Protein AF-A0A3D5PLI6-F1 (afdb_monomer_lite)

Foldseek 3Di:
DPDLFPDDPVRVVVCVVVDDDDPPDDDDDPSVVVSVVVCVVVPD

Sequence (44 aa):
MSNLYWLTEARMQRLGPYFPKCRGRARVDDRRVLSGIIFINRNG

pLDDT: mean 82.72, std 10.29, range [51.28, 91.75]

Structure (mmCIF, N/CA/C/O backbone):
data_AF-A0A3D5PLI6-F1
#
_entry.id   AF-A0A3D5PLI6-F1
#
loop_
_atom_site.group_PDB
_atom_site.id
_atom_site.type_symbol
_atom_site.label_atom_id
_atom_site.label_alt_id
_atom_site.label_comp_id
_atom_site.label_asym_id
_atom_site.label_entity_id
_atom_site.label_seq_id
_atom_site.pdbx_PDB_ins_code
_atom_site.Cartn_x
_atom_site.Cartn_y
_atom_site.Cartn_z
_atom_site.occupancy
_atom_site.B_iso_or_equiv
_atom_site.auth_seq_id
_atom_site.auth_comp_id
_atom_site.auth_asym_id
_atom_site.auth_atom_id
_atom_site.pdbx_PDB_model_num
ATOM 1 N N . MET A 1 1 ? -9.976 3.242 -17.005 1.00 51.41 1 MET A N 1
ATOM 2 C CA . MET A 1 1 ? -8.823 2.951 -16.117 1.00 51.41 1 MET A CA 1
ATOM 3 C C . MET A 1 1 ? -8.862 1.487 -15.682 1.00 51.41 1 MET A C 1
ATOM 5 O O . MET A 1 1 ? -8.881 1.176 -14.499 1.00 51.41 1 MET A O 1
ATOM 9 N N . SER A 1 2 ? -8.908 0.574 -16.644 1.00 51.28 2 SER A N 1
ATOM 10 C CA . SER A 1 2 ? -8.956 -0.873 -16.435 1.00 51.28 2 SER A CA 1
ATOM 11 C C . SER A 1 2 ? -7.732 -1.449 -17.141 1.00 51.28 2 SER A C 1
ATOM 13 O O . SER A 1 2 ? -7.474 -1.067 -18.276 1.00 51.28 2 SER A O 1
ATOM 15 N N . ASN A 1 3 ? -6.966 -2.302 -16.457 1.00 54.31 3 ASN A N 1
ATOM 16 C CA . ASN A 1 3 ? -5.784 -3.053 -16.937 1.00 54.31 3 ASN A CA 1
ATOM 17 C C . ASN A 1 3 ? -4.383 -2.544 -16.543 1.00 54.31 3 ASN A C 1
ATOM 19 O O . ASN A 1 3 ? -3.412 -3.210 -16.879 1.00 54.31 3 ASN A O 1
ATOM 23 N N . LEU A 1 4 ? -4.227 -1.448 -15.790 1.00 62.03 4 LEU A N 1
ATOM 24 C CA . LEU A 1 4 ? -2.883 -0.980 -15.374 1.00 62.03 4 LEU A CA 1
A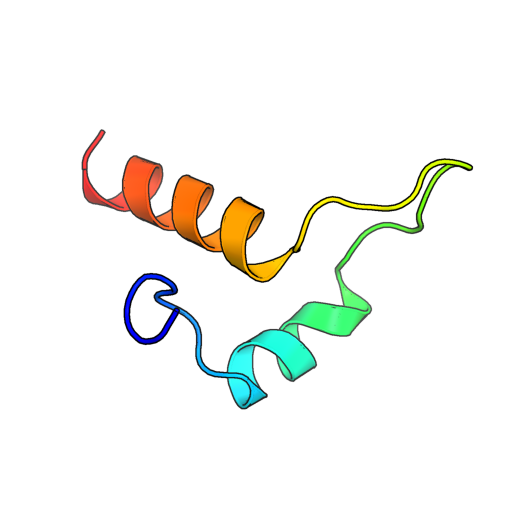TOM 25 C C . LEU A 1 4 ? -2.392 -1.548 -14.032 1.00 62.03 4 LEU A C 1
ATOM 27 O O . LEU A 1 4 ? -1.233 -1.356 -13.665 1.00 62.03 4 LEU A O 1
ATOM 31 N N . TYR A 1 5 ? -3.251 -2.253 -13.295 1.00 66.19 5 TYR A N 1
ATOM 32 C CA . TYR A 1 5 ? -2.912 -2.783 -11.978 1.00 66.19 5 TYR A CA 1
ATOM 33 C C . TYR A 1 5 ? -2.835 -4.307 -12.004 1.00 66.19 5 TYR A C 1
ATOM 35 O O . TYR A 1 5 ? -3.804 -4.996 -12.307 1.00 66.19 5 TYR A O 1
ATOM 43 N N . TRP A 1 6 ? -1.663 -4.828 -11.640 1.00 76.50 6 TRP A N 1
ATOM 44 C CA . TRP A 1 6 ? -1.346 -6.260 -11.612 1.00 76.50 6 TRP A CA 1
ATOM 45 C C . TRP A 1 6 ? -2.073 -7.042 -10.499 1.00 76.50 6 TRP A C 1
ATOM 47 O O . TRP A 1 6 ? -2.029 -8.273 -10.468 1.00 76.50 6 TRP A O 1
ATOM 57 N N . LEU A 1 7 ? -2.723 -6.348 -9.558 1.00 83.12 7 LEU A N 1
ATOM 58 C CA . LEU A 1 7 ? -3.395 -6.940 -8.402 1.00 83.12 7 LEU A CA 1
ATOM 59 C C . LEU A 1 7 ? -4.918 -6.846 -8.535 1.00 83.12 7 LEU A C 1
ATOM 61 O O . LEU A 1 7 ? -5.484 -5.765 -8.661 1.00 83.12 7 LEU A O 1
ATOM 65 N N . THR A 1 8 ? -5.582 -7.998 -8.426 1.00 86.06 8 THR A N 1
ATOM 66 C CA . THR A 1 8 ? -7.043 -8.104 -8.284 1.00 86.06 8 THR A CA 1
ATOM 67 C C . THR A 1 8 ? -7.514 -7.510 -6.954 1.00 86.06 8 THR A C 1
ATOM 69 O O . THR A 1 8 ? -6.783 -7.583 -5.963 1.00 86.06 8 THR A O 1
ATOM 72 N N . GLU A 1 9 ? -8.769 -7.069 -6.868 1.00 84.56 9 GLU A N 1
ATOM 73 C CA . GLU A 1 9 ? -9.342 -6.507 -5.633 1.00 84.56 9 GLU A CA 1
ATOM 74 C C . GLU A 1 9 ? -9.281 -7.464 -4.431 1.00 84.56 9 GLU A C 1
ATOM 76 O O . GLU A 1 9 ? -8.931 -7.047 -3.330 1.00 84.56 9 GLU A O 1
ATOM 81 N N . ALA A 1 10 ? -9.505 -8.765 -4.641 1.00 89.31 10 ALA A N 1
ATOM 82 C CA . ALA A 1 10 ? -9.400 -9.775 -3.582 1.00 89.31 10 ALA A CA 1
ATOM 83 C C . ALA A 1 10 ? -7.976 -9.884 -2.999 1.00 89.31 10 ALA A C 1
ATOM 85 O O . ALA A 1 10 ? -7.789 -10.095 -1.802 1.00 89.31 10 ALA A O 1
ATOM 86 N N . ARG A 1 11 ? -6.947 -9.703 -3.837 1.00 88.12 11 ARG A N 1
ATOM 87 C CA . ARG A 1 11 ? -5.545 -9.647 -3.387 1.00 88.12 11 ARG A CA 1
ATOM 88 C C . ARG A 1 11 ? -5.262 -8.345 -2.640 1.00 88.12 11 ARG A C 1
ATOM 90 O O . ARG A 1 11 ? -4.572 -8.382 -1.628 1.00 88.12 11 ARG A O 1
ATOM 97 N N . MET A 1 12 ? -5.835 -7.227 -3.091 1.00 89.12 12 MET A N 1
ATOM 98 C CA . MET A 1 12 ? -5.737 -5.943 -2.388 1.00 89.12 12 MET A CA 1
ATOM 99 C C . MET A 1 12 ? -6.348 -6.011 -0.986 1.00 89.12 12 MET A C 1
ATOM 101 O O . MET A 1 12 ? -5.728 -5.549 -0.036 1.00 89.12 12 MET A O 1
ATOM 105 N N . GLN A 1 13 ? -7.517 -6.639 -0.832 1.00 90.00 13 GLN A N 1
ATOM 106 C CA . GLN A 1 13 ? -8.148 -6.821 0.480 1.00 90.00 13 GLN A CA 1
ATOM 107 C C . GLN A 1 13 ? -7.292 -7.666 1.425 1.00 90.00 13 GLN A C 1
ATOM 109 O O . GLN A 1 13 ? -7.152 -7.316 2.594 1.00 90.00 13 GLN A O 1
ATOM 114 N N . ARG A 1 14 ? -6.659 -8.733 0.918 1.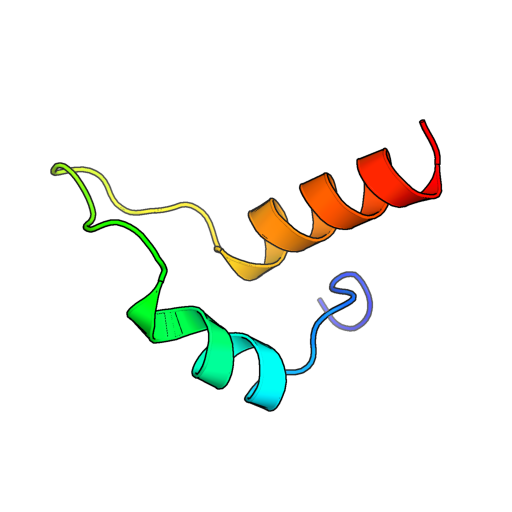00 91.75 14 ARG A N 1
ATOM 115 C CA . ARG A 1 14 ? -5.717 -9.543 1.710 1.00 91.75 14 ARG A CA 1
ATOM 116 C C . ARG A 1 14 ? -4.497 -8.746 2.176 1.00 91.75 14 ARG A C 1
ATOM 118 O O . ARG A 1 14 ? -3.973 -9.037 3.244 1.00 91.75 14 ARG A O 1
ATOM 125 N N . LEU A 1 15 ? -4.051 -7.757 1.397 1.00 88.06 15 LEU A N 1
ATOM 126 C CA . LEU A 1 15 ? -2.911 -6.909 1.753 1.00 88.06 15 LEU A CA 1
ATOM 127 C C . LEU A 1 15 ? -3.275 -5.750 2.694 1.00 88.06 15 LEU A C 1
ATOM 129 O O . LEU A 1 15 ? -2.401 -5.235 3.387 1.00 88.06 15 LEU A O 1
ATOM 133 N N . GLY A 1 16 ? -4.555 -5.369 2.735 1.00 88.62 16 GLY A N 1
ATOM 134 C CA . GLY A 1 16 ? -5.090 -4.251 3.516 1.00 88.62 16 GLY A CA 1
ATOM 135 C C . GLY A 1 16 ? -4.552 -4.135 4.948 1.00 88.62 16 GLY A C 1
ATOM 136 O O . GLY A 1 16 ? -4.088 -3.056 5.317 1.00 88.62 16 GLY A O 1
ATOM 137 N N . PRO A 1 17 ? -4.542 -5.222 5.746 1.00 91.50 17 PRO A N 1
ATOM 138 C CA . PRO A 1 17 ? -4.059 -5.189 7.128 1.00 91.50 17 PRO A CA 1
ATOM 139 C C . PRO A 1 17 ? -2.579 -4.816 7.285 1.00 91.50 17 PRO A C 1
ATOM 141 O O . PRO A 1 17 ? -2.181 -4.342 8.346 1.00 91.50 17 PRO A O 1
ATOM 144 N N . TYR A 1 18 ? -1.760 -5.025 6.252 1.00 89.31 18 TYR A N 1
ATOM 145 C CA . TYR A 1 18 ? -0.321 -4.752 6.285 1.00 89.31 18 TYR A CA 1
ATOM 146 C C . TYR A 1 18 ? 0.025 -3.336 5.832 1.00 89.31 18 TYR A C 1
ATOM 148 O O . TYR A 1 18 ? 1.176 -2.909 5.955 1.00 89.31 18 TYR A O 1
ATOM 156 N N . PHE A 1 19 ? -0.945 -2.590 5.302 1.00 86.38 19 PHE A N 1
ATOM 157 C CA . PHE A 1 19 ? -0.696 -1.210 4.942 1.00 86.38 19 PHE A CA 1
ATOM 158 C C . PHE A 1 19 ? -0.423 -0.381 6.202 1.00 86.38 19 PHE A C 1
ATOM 160 O O . PHE A 1 19 ? -1.150 -0.491 7.192 1.00 86.38 19 PHE A O 1
ATOM 167 N N . PRO A 1 20 ? 0.598 0.498 6.191 1.00 86.00 20 PRO A N 1
ATOM 168 C CA . PRO A 1 20 ? 0.858 1.347 7.348 1.00 86.00 20 PRO A CA 1
ATOM 169 C C . PRO A 1 20 ? -0.355 2.257 7.620 1.00 86.00 20 PRO A C 1
ATOM 171 O O . PRO A 1 20 ? -1.198 2.435 6.749 1.00 86.00 20 PRO A O 1
ATOM 174 N N . LYS A 1 21 ? -0.452 2.929 8.763 1.00 86.56 21 LYS A N 1
ATOM 175 C CA . LYS A 1 21 ? -1.494 3.961 8.936 1.00 86.56 21 LYS A CA 1
ATOM 176 C C . LYS A 1 21 ? -1.124 5.250 8.183 1.00 86.56 21 LYS A C 1
ATOM 178 O O . LYS A 1 21 ? 0.060 5.567 8.038 1.00 86.56 21 LYS A O 1
ATOM 183 N N . CYS A 1 22 ? -2.119 6.002 7.708 1.00 84.75 22 CYS A N 1
ATOM 184 C CA . CYS A 1 22 ? -1.907 7.343 7.148 1.00 84.75 22 CYS A CA 1
ATOM 185 C C . CYS A 1 22 ? -1.400 8.295 8.245 1.00 84.75 22 CYS A C 1
ATOM 187 O O . CYS A 1 22 ? -1.986 8.366 9.321 1.00 84.75 22 CYS A O 1
ATOM 189 N N . ARG A 1 23 ? -0.323 9.045 7.983 1.00 86.75 23 ARG A N 1
ATOM 190 C CA . ARG A 1 23 ? 0.316 9.956 8.957 1.00 86.75 23 ARG A CA 1
ATOM 191 C C . ARG A 1 23 ? -0.160 11.411 8.805 1.00 86.75 23 ARG A C 1
ATOM 193 O O . ARG A 1 23 ? 0.655 12.317 8.697 1.00 86.75 23 ARG A O 1
ATOM 200 N N . GLY A 1 24 ? -1.473 11.633 8.712 1.00 89.69 24 GLY A N 1
ATOM 201 C CA . GLY A 1 24 ? -2.055 12.979 8.553 1.00 89.69 24 GLY A CA 1
ATOM 202 C C . GLY A 1 24 ? -2.104 13.520 7.114 1.00 89.69 24 GLY A C 1
ATOM 203 O O . GLY A 1 24 ? -2.526 14.651 6.902 1.00 89.69 24 GLY A O 1
ATOM 204 N N . ARG A 1 25 ? -1.721 12.717 6.112 1.00 85.50 25 ARG A N 1
ATOM 205 C CA . ARG A 1 25 ? -1.986 12.984 4.687 1.00 85.50 25 ARG A CA 1
ATOM 206 C C . ARG A 1 25 ? -2.701 11.801 4.052 1.00 85.50 25 ARG A C 1
ATOM 208 O O . ARG A 1 25 ? -2.397 10.651 4.382 1.00 85.50 25 ARG A O 1
ATOM 215 N N . ALA A 1 26 ? -3.633 12.101 3.148 1.00 84.00 26 ALA A N 1
ATOM 216 C CA . ALA A 1 26 ? -4.296 11.088 2.341 1.00 84.00 26 ALA A CA 1
ATOM 217 C C . ALA A 1 26 ? -3.259 10.328 1.509 1.00 84.00 26 ALA A C 1
ATOM 219 O O . ALA A 1 26 ? -2.306 10.914 0.987 1.00 84.00 26 ALA A O 1
ATOM 220 N N . ARG A 1 27 ? -3.436 9.013 1.409 1.00 81.94 27 ARG A N 1
ATOM 221 C CA . ARG A 1 27 ? -2.582 8.189 0.567 1.00 81.94 27 ARG A CA 1
ATOM 222 C C . ARG A 1 27 ? -2.953 8.330 -0.893 1.00 81.94 27 ARG A C 1
ATOM 224 O O . ARG A 1 27 ? -4.125 8.436 -1.240 1.00 81.94 27 ARG A O 1
ATOM 231 N N . VAL A 1 28 ? -1.925 8.285 -1.733 1.00 80.88 28 VAL A N 1
ATOM 232 C CA . VAL A 1 28 ? -2.097 7.959 -3.148 1.00 80.88 28 VAL A CA 1
ATOM 233 C C . VAL A 1 28 ? -2.633 6.530 -3.243 1.00 80.88 28 VAL A C 1
ATOM 235 O O . VAL A 1 28 ? -2.288 5.702 -2.406 1.00 80.88 28 VAL A O 1
ATOM 238 N N . ASP A 1 29 ? -3.458 6.260 -4.256 1.00 85.81 29 ASP A N 1
ATOM 239 C CA . ASP A 1 29 ? -4.034 4.942 -4.545 1.00 85.81 29 ASP A CA 1
ATOM 240 C C . ASP A 1 29 ? -3.006 3.805 -4.363 1.00 85.81 29 ASP A C 1
ATOM 242 O O . ASP A 1 29 ? -2.051 3.676 -5.138 1.00 85.81 29 ASP A O 1
ATOM 246 N N . ASP A 1 30 ? -3.213 2.973 -3.336 1.00 85.38 30 ASP A N 1
ATOM 247 C CA . ASP A 1 30 ? -2.314 1.876 -2.968 1.00 85.38 30 ASP A CA 1
ATOM 248 C C . ASP A 1 30 ? -2.158 0.859 -4.114 1.00 85.38 30 ASP A C 1
ATOM 250 O O . ASP A 1 30 ? -1.104 0.229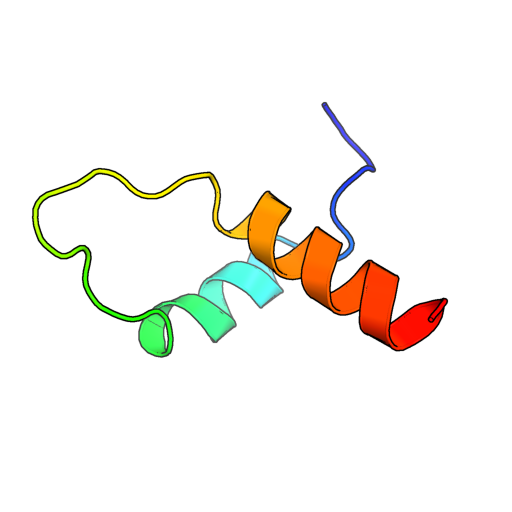 -4.243 1.00 85.38 30 ASP A O 1
ATOM 254 N N . ARG A 1 31 ? -3.159 0.735 -5.006 1.00 85.31 31 ARG A N 1
ATOM 255 C CA . ARG A 1 31 ? -3.060 -0.121 -6.203 1.00 85.31 31 ARG A CA 1
ATOM 256 C C . ARG A 1 31 ? -1.970 0.375 -7.144 1.00 85.31 31 ARG A C 1
ATOM 258 O O . ARG A 1 31 ? -1.232 -0.440 -7.697 1.00 85.31 31 ARG A O 1
ATOM 265 N N . ARG A 1 32 ? -1.834 1.696 -7.280 1.00 85.81 32 ARG A N 1
ATOM 266 C CA . ARG A 1 32 ? -0.832 2.343 -8.135 1.00 85.81 32 ARG A CA 1
ATOM 267 C C . ARG A 1 32 ? 0.571 2.239 -7.572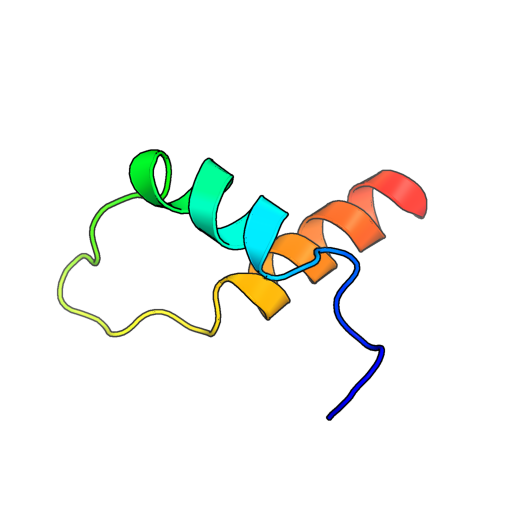 1.00 85.81 32 ARG A C 1
ATOM 269 O O . ARG A 1 32 ? 1.521 2.003 -8.316 1.00 85.81 32 ARG A O 1
ATOM 276 N N . VAL A 1 33 ? 0.701 2.400 -6.261 1.00 86.75 33 VAL A N 1
ATOM 277 C CA . VAL A 1 33 ? 1.993 2.267 -5.582 1.00 86.75 33 VAL A CA 1
ATOM 278 C C . VAL A 1 33 ? 2.500 0.831 -5.707 1.00 86.75 33 VAL A C 1
ATOM 280 O O . VAL A 1 33 ? 3.617 0.606 -6.172 1.00 86.75 33 VAL A O 1
ATOM 283 N N . LEU A 1 34 ? 1.657 -0.154 -5.384 1.00 87.88 34 LEU A N 1
ATOM 284 C CA . LEU A 1 34 ? 2.027 -1.565 -5.487 1.00 87.88 34 LEU A CA 1
ATOM 285 C C . LEU A 1 34 ? 2.289 -2.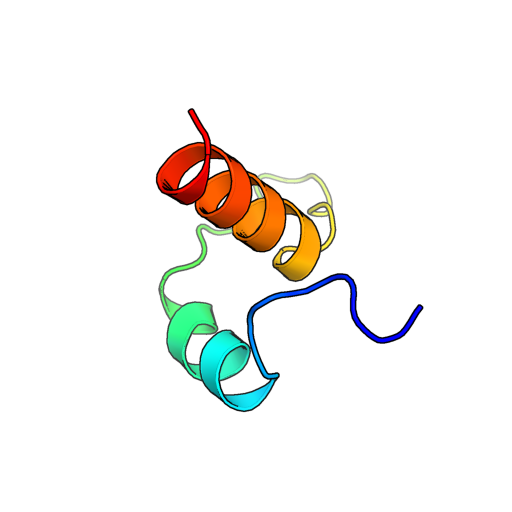003 -6.927 1.00 87.88 34 LEU A C 1
ATOM 287 O O . LEU A 1 34 ? 3.224 -2.766 -7.160 1.00 87.88 34 LEU A O 1
ATOM 291 N N . SER A 1 35 ? 1.511 -1.521 -7.903 1.00 85.38 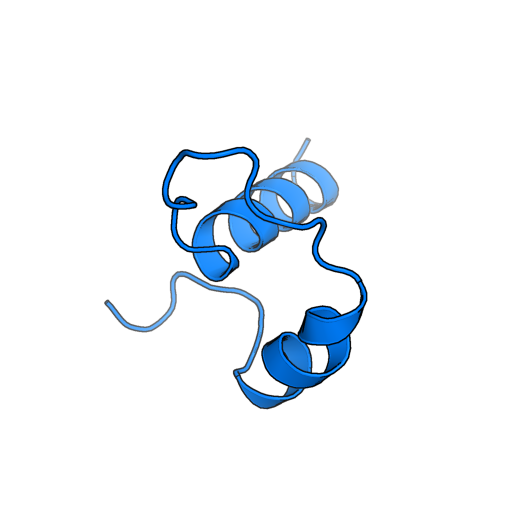35 SER A N 1
ATOM 292 C CA . SER A 1 35 ? 1.780 -1.846 -9.306 1.00 85.38 35 SER A CA 1
ATOM 293 C C . SER A 1 35 ? 3.139 -1.331 -9.763 1.00 85.38 35 SER A C 1
ATOM 295 O O . SER A 1 35 ? 3.811 -2.031 -10.512 1.00 85.38 35 SER A O 1
ATOM 297 N N . GLY A 1 36 ? 3.555 -0.148 -9.298 1.00 87.12 36 GLY A N 1
ATOM 298 C CA . GLY A 1 36 ? 4.882 0.403 -9.577 1.00 87.12 36 GLY A CA 1
ATOM 299 C C . GLY A 1 36 ? 6.003 -0.450 -8.981 1.00 87.12 36 GLY A C 1
ATOM 300 O O . GLY A 1 36 ? 6.943 -0.797 -9.687 1.00 87.12 36 GLY A O 1
ATOM 301 N N . ILE A 1 37 ? 5.866 -0.868 -7.718 1.00 89.06 37 ILE A N 1
ATOM 302 C CA . ILE A 1 37 ? 6.845 -1.749 -7.055 1.00 89.06 37 ILE A CA 1
ATOM 303 C C . ILE A 1 37 ? 6.964 -3.090 -7.792 1.00 89.06 37 ILE A C 1
ATOM 305 O O . ILE A 1 37 ? 8.066 -3.560 -8.056 1.00 89.06 37 ILE A O 1
ATOM 309 N N . ILE A 1 38 ? 5.833 -3.701 -8.161 1.00 87.50 38 ILE A N 1
ATOM 310 C CA . ILE A 1 38 ? 5.817 -4.960 -8.921 1.00 87.50 38 ILE A CA 1
ATOM 311 C C . ILE A 1 38 ? 6.460 -4.773 -10.297 1.00 87.50 38 ILE A C 1
ATOM 313 O O . ILE A 1 38 ? 7.177 -5.659 -10.752 1.00 87.50 38 ILE A O 1
ATOM 317 N N . PHE A 1 39 ? 6.199 -3.644 -10.960 1.00 87.00 39 PHE A N 1
ATOM 318 C CA . PHE A 1 39 ? 6.774 -3.336 -12.264 1.00 87.00 39 PHE A CA 1
ATOM 319 C C . PHE A 1 39 ? 8.302 -3.250 -12.198 1.00 87.00 39 PHE A C 1
ATOM 321 O O . PHE A 1 39 ? 8.961 -3.914 -12.990 1.00 87.00 39 PHE A O 1
ATOM 328 N N . ILE A 1 40 ? 8.856 -2.516 -11.227 1.00 88.81 40 ILE A N 1
ATOM 329 C CA . ILE A 1 40 ? 10.308 -2.448 -10.994 1.00 88.81 40 ILE A CA 1
ATOM 330 C C . ILE A 1 40 ? 10.871 -3.834 -10.660 1.00 88.81 40 ILE A C 1
ATOM 332 O O . ILE A 1 40 ? 11.787 -4.298 -11.323 1.00 88.81 40 ILE A O 1
ATOM 336 N N . ASN A 1 41 ? 10.260 -4.573 -9.731 1.00 87.69 41 ASN A N 1
ATOM 337 C CA . ASN A 1 41 ? 10.735 -5.917 -9.378 1.00 87.69 41 ASN A CA 1
ATOM 338 C C . ASN A 1 41 ? 10.703 -6.917 -10.548 1.00 87.69 41 ASN A C 1
ATOM 340 O O . ASN A 1 41 ? 11.424 -7.911 -10.515 1.00 87.69 41 ASN A O 1
ATOM 344 N N . ARG A 1 42 ? 9.843 -6.703 -11.553 1.00 85.50 42 ARG A N 1
ATOM 345 C CA . ARG A 1 42 ? 9.759 -7.553 -12.751 1.00 85.50 42 ARG A CA 1
ATOM 346 C C . ARG A 1 42 ? 10.680 -7.111 -13.883 1.00 85.50 42 ARG A C 1
ATOM 348 O O . ARG A 1 42 ? 11.040 -7.966 -14.684 1.00 85.50 42 ARG A O 1
ATOM 355 N N . ASN A 1 43 ? 11.006 -5.821 -13.974 1.00 86.12 43 ASN A N 1
ATOM 356 C CA . ASN A 1 43 ? 11.646 -5.243 -15.160 1.00 86.12 43 ASN A CA 1
ATOM 357 C C . ASN A 1 43 ? 13.000 -4.553 -14.905 1.00 86.12 43 ASN A C 1
ATOM 359 O O . ASN A 1 43 ? 13.723 -4.362 -15.877 1.00 86.12 43 ASN A O 1
ATOM 363 N N . GLY A 1 44 ? 13.362 -4.236 -13.656 1.00 65.06 44 GLY A N 1
ATOM 364 C CA . GLY A 1 44 ? 14.608 -3.537 -13.300 1.00 65.06 44 GLY A CA 1
ATOM 365 C C . GLY A 1 44 ? 14.442 -2.030 -13.202 1.00 65.06 44 GLY A C 1
ATOM 366 O O . GLY A 1 44 ? 14.302 -1.383 -14.261 1.00 65.06 44 GLY A O 1
#

Radius of gyration: 11.5 Å; chains: 1; bounding box: 24×23×26 Å

Secondary structure (DSSP, 8-state):
--SS-SS-HHHHHHHGGGSPPP-SSPPP-HHHHHHHHHHHHHH-